Protein AF-A0A947MXE6-F1 (afdb_monomer_lite)

Secondary structure (DSSP, 8-state):
-HHHHTTT--EEEESS-TTSS-SS-HHHHHHHTT-SEEEEEEEE--SSSS-SPEEEEEEEE--TT--HHHHHHHHHHHHHHHHHHHHHHHHHTSSPPPP----

Structure (mmCIF, N/CA/C/O backbone):
data_AF-A0A947MXE6-F1
#
_entry.id   AF-A0A947MXE6-F1
#
loop_
_atom_site.group_PDB
_atom_site.id
_atom_site.type_symbol
_atom_site.label_atom_id
_atom_site.label_alt_id
_atom_site.label_comp_id
_atom_site.label_asym_id
_atom_site.label_entity_id
_atom_site.label_seq_id
_atom_site.pdbx_PDB_ins_code
_atom_site.Cartn_x
_atom_site.Cartn_y
_atom_site.Cartn_z
_atom_site.occupancy
_atom_site.B_iso_or_equiv
_atom_site.auth_seq_id
_atom_site.auth_comp_id
_atom_site.auth_asym_id
_atom_site.auth_atom_id
_atom_site.pdbx_PDB_model_num
ATOM 1 N N . TRP A 1 1 ? -0.846 -11.781 20.974 1.00 77.81 1 TRP A N 1
ATOM 2 C CA . TRP A 1 1 ? -0.884 -10.819 22.098 1.00 77.81 1 TRP A CA 1
ATOM 3 C C . TRP A 1 1 ? -1.032 -9.363 21.640 1.00 77.81 1 TRP A C 1
ATOM 5 O O . TRP A 1 1 ? -1.977 -8.733 22.087 1.00 77.81 1 TRP A O 1
ATOM 15 N N . PHE A 1 2 ? -0.178 -8.813 20.756 1.00 85.62 2 PHE A N 1
ATOM 16 C CA . PHE A 1 2 ? -0.300 -7.405 20.319 1.00 85.62 2 PHE A CA 1
ATOM 17 C C . PHE A 1 2 ? -1.542 -7.146 19.456 1.00 85.62 2 PHE A C 1
ATOM 19 O O . PHE A 1 2 ? -2.386 -6.346 19.849 1.00 85.62 2 PHE A O 1
ATOM 26 N N . VAL A 1 3 ? -1.687 -7.869 18.337 1.00 84.62 3 VAL A N 1
ATOM 27 C CA . VAL A 1 3 ? -2.828 -7.712 17.413 1.00 84.62 3 VAL A CA 1
ATOM 28 C C . VAL A 1 3 ? -4.155 -7.927 18.134 1.00 84.62 3 VAL A C 1
ATOM 30 O O . VAL A 1 3 ? -5.026 -7.082 18.051 1.00 84.62 3 VAL A O 1
ATOM 33 N N . GLN A 1 4 ? -4.269 -8.982 18.941 1.00 83.00 4 GLN A N 1
ATOM 34 C CA . GLN A 1 4 ? -5.461 -9.241 19.761 1.00 83.00 4 GLN A CA 1
ATOM 35 C C . GLN A 1 4 ? -5.795 -8.099 20.732 1.00 83.00 4 GLN A C 1
ATOM 37 O O . GLN A 1 4 ? -6.957 -7.753 20.914 1.00 83.00 4 GLN A O 1
ATOM 42 N N . LYS A 1 5 ? -4.784 -7.487 21.364 1.00 85.50 5 LYS A N 1
ATOM 43 C CA . LYS A 1 5 ? -4.989 -6.370 22.298 1.00 85.50 5 LYS A CA 1
ATOM 44 C C . LYS A 1 5 ? -5.485 -5.101 21.593 1.00 85.50 5 LYS A C 1
ATOM 46 O O . LYS A 1 5 ? -6.213 -4.317 22.198 1.00 85.50 5 LYS A O 1
ATOM 51 N N . TRP A 1 6 ? -5.077 -4.895 20.345 1.00 86.31 6 TRP A N 1
ATOM 52 C CA . TRP A 1 6 ? -5.367 -3.700 19.547 1.00 86.31 6 TRP A CA 1
ATOM 53 C C . TRP A 1 6 ? -6.206 -4.013 18.307 1.00 86.31 6 TRP A C 1
ATOM 55 O O . TRP A 1 6 ? -6.153 -3.293 17.312 1.00 86.31 6 TRP A O 1
ATOM 65 N N . GLU A 1 7 ? -6.979 -5.090 18.364 1.00 83.62 7 GLU A N 1
ATOM 66 C CA . GLU A 1 7 ? -7.770 -5.560 17.237 1.00 83.62 7 GLU A CA 1
ATOM 67 C C . GLU A 1 7 ? -8.735 -4.464 16.771 1.00 83.62 7 GLU A C 1
ATOM 69 O O . GLU A 1 7 ? -9.370 -3.792 17.591 1.00 83.62 7 GLU A O 1
ATOM 74 N N . GLY A 1 8 ? -8.811 -4.248 15.455 1.00 83.31 8 GLY A N 1
ATOM 75 C CA . GLY A 1 8 ? -9.633 -3.184 14.872 1.00 83.31 8 GLY A CA 1
ATOM 76 C C . GLY A 1 8 ? -9.088 -1.764 15.083 1.00 83.31 8 GLY A C 1
ATOM 77 O O . GLY A 1 8 ? -9.731 -0.801 14.679 1.00 83.31 8 GLY A O 1
ATOM 78 N N . LYS A 1 9 ? -7.921 -1.610 15.726 1.00 87.06 9 LYS A N 1
ATOM 79 C CA . LYS A 1 9 ? -7.305 -0.308 16.052 1.00 87.06 9 LYS A CA 1
ATOM 80 C C . LYS A 1 9 ? -5.922 -0.113 15.436 1.00 87.06 9 LYS A C 1
ATOM 82 O O . LYS A 1 9 ? -5.296 0.915 15.674 1.00 87.06 9 LYS A O 1
ATOM 87 N N . ILE A 1 10 ? -5.432 -1.091 14.678 1.00 91.25 10 ILE A N 1
ATOM 88 C CA . ILE A 1 10 ? -4.149 -1.001 13.983 1.00 91.25 10 ILE A CA 1
ATOM 89 C C . ILE A 1 10 ? -4.432 -0.777 12.504 1.00 91.25 10 ILE A C 1
ATOM 91 O O . ILE A 1 10 ? -5.027 -1.636 11.854 1.00 91.25 10 ILE A O 1
ATOM 95 N N . ILE A 1 11 ? -3.990 0.367 11.993 1.00 93.69 11 ILE A N 1
ATOM 96 C CA . ILE A 1 11 ? -3.942 0.657 10.562 1.00 93.69 11 ILE A CA 1
ATOM 97 C C . ILE A 1 11 ? -2.554 0.251 10.069 1.00 93.69 11 ILE A C 1
ATOM 99 O O . ILE A 1 11 ? -1.550 0.616 10.680 1.00 93.69 11 ILE A O 1
ATOM 103 N N . ASN A 1 12 ? -2.509 -0.515 8.986 1.00 94.62 12 ASN A N 1
ATOM 104 C CA . ASN A 1 12 ? -1.287 -0.973 8.341 1.00 94.62 12 ASN A CA 1
ATOM 105 C C . ASN A 1 12 ? -1.263 -0.526 6.884 1.00 94.62 12 ASN A C 1
ATOM 107 O O . ASN A 1 12 ? -2.315 -0.409 6.255 1.00 94.62 12 ASN A O 1
ATOM 111 N N . VAL A 1 13 ? -0.063 -0.299 6.358 1.00 96.62 13 VAL A N 1
ATOM 112 C CA . VAL A 1 13 ? 0.176 -0.115 4.928 1.00 96.62 13 VAL A CA 1
ATOM 113 C C . VAL A 1 13 ? 0.975 -1.304 4.413 1.00 96.62 13 VAL A C 1
ATOM 115 O O . VAL A 1 13 ? 1.979 -1.687 5.009 1.00 96.62 13 VAL A O 1
ATOM 118 N N . HIS A 1 14 ? 0.496 -1.895 3.326 1.00 96.88 14 HIS A N 1
ATOM 119 C CA . HIS A 1 14 ? 1.097 -3.045 2.665 1.00 96.88 14 HIS A CA 1
ATOM 120 C C . HIS A 1 14 ? 1.515 -2.666 1.237 1.00 96.88 14 HIS A C 1
ATOM 122 O O . HIS A 1 14 ? 0.672 -2.132 0.506 1.00 96.88 14 HIS A O 1
ATOM 128 N N . PRO A 1 15 ? 2.759 -2.948 0.807 1.00 96.75 15 PRO A N 1
ATOM 129 C CA . PRO A 1 15 ? 3.297 -2.530 -0.490 1.00 96.75 15 PRO A CA 1
ATOM 130 C C . PRO A 1 15 ? 2.868 -3.455 -1.647 1.00 96.75 15 PRO A C 1
ATOM 132 O O . PRO A 1 15 ? 3.689 -3.891 -2.452 1.00 96.75 15 PRO A O 1
ATOM 135 N N . ALA A 1 16 ? 1.581 -3.793 -1.715 1.00 97.19 16 ALA A N 1
ATOM 136 C CA . ALA A 1 16 ? 0.962 -4.455 -2.860 1.00 97.19 16 ALA A CA 1
ATOM 137 C C . ALA A 1 16 ? -0.551 -4.196 -2.889 1.00 97.19 16 ALA A C 1
ATOM 139 O O . ALA A 1 16 ? -1.151 -3.703 -1.925 1.00 97.19 16 ALA A O 1
ATOM 140 N N . LEU A 1 17 ? -1.190 -4.566 -4.000 1.00 97.50 17 LEU A N 1
ATOM 141 C CA . LEU A 1 17 ? -2.645 -4.553 -4.142 1.00 97.50 17 LEU A CA 1
ATOM 142 C C . LEU A 1 17 ? -3.248 -5.831 -3.538 1.00 97.50 17 LEU A C 1
ATOM 144 O O . LEU A 1 17 ? -3.440 -6.831 -4.233 1.00 97.50 17 LEU A O 1
ATOM 148 N N . LEU A 1 18 ? -3.571 -5.799 -2.242 1.00 95.94 18 LEU A N 1
ATOM 149 C CA . LEU A 1 18 ? -4.261 -6.908 -1.578 1.00 95.94 18 LEU A CA 1
ATOM 150 C C . LEU A 1 18 ? -5.595 -7.218 -2.288 1.00 95.94 18 LEU A C 1
ATOM 152 O O . LEU A 1 18 ? -6.274 -6.293 -2.748 1.00 95.94 18 LEU A O 1
ATOM 156 N N . PRO A 1 19 ? -5.990 -8.503 -2.390 1.00 94.69 19 PRO A N 1
ATOM 157 C CA . PRO A 1 19 ? -5.416 -9.664 -1.698 1.00 94.69 19 PRO A CA 1
ATOM 158 C C . PRO A 1 19 ? -4.188 -10.296 -2.379 1.00 94.69 19 PRO A C 1
ATOM 160 O O . PRO A 1 19 ? -3.738 -11.352 -1.938 1.00 94.69 19 PRO A O 1
ATOM 163 N N . LYS A 1 20 ? -3.652 -9.709 -3.460 1.00 95.38 20 LYS A N 1
ATOM 164 C CA . LYS A 1 20 ? -2.447 -10.239 -4.107 1.00 95.38 20 LYS A CA 1
ATOM 165 C C . LYS A 1 20 ? -1.196 -9.924 -3.281 1.00 95.38 20 LYS A C 1
ATOM 167 O O . LYS A 1 20 ? -1.073 -8.831 -2.732 1.00 95.38 20 LYS A O 1
ATOM 172 N N . TYR A 1 21 ? -0.276 -10.886 -3.259 1.00 95.12 21 TYR A N 1
ATOM 173 C CA . TYR A 1 21 ? 1.066 -10.779 -2.674 1.00 95.12 21 TYR A CA 1
ATOM 174 C C . TYR A 1 21 ? 1.094 -10.330 -1.196 1.00 95.12 21 TYR A C 1
ATOM 176 O O . TYR A 1 21 ? 1.710 -9.308 -0.877 1.00 95.12 21 TYR A O 1
ATOM 184 N N . PRO A 1 22 ? 0.383 -11.025 -0.281 1.00 92.12 22 PRO A N 1
ATOM 185 C CA . PRO A 1 22 ? 0.453 -10.735 1.152 1.00 92.12 22 PRO A CA 1
ATOM 186 C C . PRO A 1 22 ? 1.824 -11.123 1.731 1.00 92.12 22 PRO A C 1
ATOM 188 O O . PRO A 1 22 ? 2.511 -11.993 1.200 1.00 92.12 22 PRO A O 1
ATOM 191 N N . GLY A 1 23 ? 2.205 -10.546 2.872 1.00 88.25 23 GLY A N 1
ATOM 192 C CA . GLY A 1 23 ? 3.484 -10.856 3.524 1.00 88.25 23 GLY A CA 1
ATOM 193 C C . GLY A 1 23 ? 4.611 -9.871 3.193 1.00 88.25 23 GLY A C 1
ATOM 194 O O . GLY A 1 23 ? 4.390 -8.678 3.051 1.00 88.25 23 GLY A O 1
ATOM 195 N N . ALA A 1 24 ? 5.864 -10.324 3.174 1.00 89.69 24 ALA A N 1
ATOM 196 C CA . ALA A 1 24 ? 7.007 -9.402 3.242 1.00 89.69 24 ALA A CA 1
ATOM 197 C C . ALA A 1 24 ? 7.504 -8.863 1.886 1.00 89.69 24 ALA A C 1
ATOM 199 O O . ALA A 1 24 ? 8.234 -7.873 1.873 1.00 89.69 24 ALA A O 1
ATOM 200 N N . HIS A 1 25 ? 7.139 -9.504 0.772 1.00 92.94 25 HIS A N 1
ATOM 201 C CA . HIS A 1 25 ? 7.797 -9.323 -0.531 1.00 92.94 25 HIS A CA 1
ATOM 202 C C . HIS A 1 25 ? 6.818 -8.943 -1.650 1.00 92.94 25 HIS A C 1
ATOM 204 O O . HIS A 1 25 ? 6.950 -9.374 -2.791 1.00 92.94 25 HIS A O 1
ATOM 210 N N . GLY A 1 26 ? 5.805 -8.136 -1.319 1.00 94.69 26 GLY A N 1
ATOM 211 C CA . GLY A 1 26 ? 4.704 -7.830 -2.236 1.00 94.69 26 GLY A CA 1
ATOM 212 C C . GLY A 1 26 ? 5.123 -7.185 -3.565 1.00 94.69 26 GLY A C 1
ATOM 213 O O . GLY A 1 26 ? 4.483 -7.410 -4.591 1.00 94.69 26 GLY A O 1
ATOM 214 N N . ILE A 1 27 ? 6.212 -6.409 -3.564 1.00 97.00 27 ILE A N 1
ATOM 215 C CA . ILE A 1 27 ? 6.739 -5.742 -4.763 1.00 97.00 27 ILE A CA 1
ATOM 216 C C . ILE A 1 27 ? 7.476 -6.749 -5.644 1.00 97.00 27 ILE A C 1
ATOM 218 O O . ILE A 1 27 ? 7.230 -6.812 -6.849 1.00 97.00 27 ILE A O 1
ATOM 222 N N . GLU A 1 28 ? 8.369 -7.533 -5.042 1.00 97.38 28 GLU A N 1
ATOM 223 C CA . GLU A 1 28 ? 9.162 -8.551 -5.721 1.00 97.38 28 GLU A CA 1
ATOM 224 C C . GLU A 1 28 ? 8.253 -9.608 -6.357 1.00 97.38 28 GLU A C 1
ATOM 226 O O . GLU A 1 28 ? 8.371 -9.875 -7.552 1.00 97.38 28 GLU A O 1
ATOM 231 N N . GLU A 1 29 ? 7.277 -10.122 -5.605 1.00 97.44 29 GLU A N 1
ATOM 232 C CA . GLU A 1 29 ? 6.332 -11.126 -6.103 1.00 97.44 29 GLU A CA 1
ATOM 233 C C . GLU A 1 29 ? 5.465 -10.593 -7.259 1.00 97.44 29 GLU A C 1
ATOM 235 O O . GLU A 1 29 ? 5.200 -11.321 -8.218 1.00 97.44 29 GLU A O 1
ATOM 240 N N . ALA A 1 30 ? 5.055 -9.317 -7.218 1.00 97.38 30 ALA A N 1
ATOM 241 C CA . ALA A 1 30 ? 4.310 -8.692 -8.313 1.00 97.38 30 ALA A CA 1
ATOM 242 C C . ALA A 1 30 ? 5.146 -8.585 -9.598 1.00 97.38 30 ALA A C 1
ATOM 244 O O . ALA A 1 30 ? 4.644 -8.854 -10.693 1.00 97.38 30 ALA A O 1
ATOM 245 N N . MET A 1 31 ? 6.427 -8.223 -9.473 1.00 96.75 31 MET A N 1
ATOM 246 C CA . MET A 1 31 ? 7.341 -8.162 -10.616 1.00 96.75 31 MET A CA 1
ATOM 247 C C . MET A 1 31 ? 7.643 -9.548 -11.184 1.00 96.75 31 MET A C 1
ATOM 249 O O . MET A 1 31 ? 7.580 -9.737 -12.397 1.00 96.75 31 MET A O 1
ATOM 253 N N . GLU A 1 32 ? 7.934 -10.527 -10.326 1.00 96.88 32 GLU A N 1
ATOM 254 C CA . GLU A 1 32 ? 8.213 -11.910 -10.733 1.00 96.88 32 GLU A CA 1
ATOM 255 C C . GLU A 1 32 ? 7.013 -12.561 -11.433 1.00 96.88 32 GLU A C 1
ATOM 257 O O . GLU A 1 32 ? 7.182 -13.331 -12.381 1.00 96.88 32 GLU A O 1
ATOM 262 N N . ALA A 1 33 ? 5.795 -12.206 -11.020 1.00 97.25 33 ALA A N 1
ATOM 263 C CA . ALA A 1 33 ? 4.562 -12.648 -11.662 1.00 97.25 33 ALA A CA 1
ATOM 264 C C . ALA A 1 33 ? 4.277 -11.962 -13.015 1.00 97.25 33 ALA A C 1
ATOM 266 O O . ALA A 1 33 ? 3.336 -12.355 -13.708 1.00 97.25 33 ALA A O 1
ATOM 267 N N . GLY A 1 34 ? 5.068 -10.958 -13.410 1.00 96.88 34 GLY A N 1
ATOM 268 C CA . GLY A 1 34 ? 4.893 -10.230 -14.667 1.00 96.88 34 GLY A CA 1
ATOM 269 C C . GLY A 1 34 ? 3.662 -9.322 -14.688 1.00 96.88 34 GLY A C 1
ATOM 270 O O . GLY A 1 34 ? 3.078 -9.099 -15.755 1.00 96.88 34 GLY A O 1
ATOM 271 N N . GLU A 1 35 ? 3.238 -8.818 -13.525 1.00 98.00 35 GLU A N 1
ATOM 272 C CA . GLU A 1 35 ? 2.146 -7.850 -13.444 1.00 98.00 35 GLU A CA 1
ATOM 273 C C . GLU A 1 35 ? 2.506 -6.554 -14.186 1.00 98.00 35 GLU A C 1
ATOM 275 O O . GLU A 1 35 ? 3.667 -6.164 -14.310 1.00 98.00 35 GLU A O 1
ATOM 280 N N . LYS A 1 36 ? 1.485 -5.855 -14.687 1.00 97.81 36 LYS A N 1
ATOM 281 C CA . LYS A 1 36 ? 1.650 -4.530 -15.322 1.00 97.81 36 LYS A CA 1
ATOM 282 C C . LYS A 1 36 ? 1.316 -3.381 -14.380 1.00 97.81 36 LYS A C 1
ATOM 284 O O . LYS A 1 36 ? 1.544 -2.216 -14.701 1.00 97.81 36 LYS A O 1
ATOM 289 N N . GLU A 1 37 ? 0.743 -3.710 -13.234 1.00 98.06 37 GLU A N 1
ATOM 290 C CA . GLU A 1 37 ? 0.256 -2.774 -12.240 1.00 98.06 37 GLU A CA 1
ATOM 291 C C . GLU A 1 37 ? 0.445 -3.393 -10.855 1.00 98.06 37 GLU A C 1
ATOM 293 O O . GLU A 1 37 ? 0.177 -4.574 -10.644 1.00 98.06 37 GLU A O 1
ATOM 298 N N . THR A 1 38 ? 0.909 -2.582 -9.913 1.00 98.31 38 THR A N 1
ATOM 299 C CA . THR A 1 38 ? 0.923 -2.899 -8.481 1.00 98.31 38 THR A CA 1
ATOM 300 C C . THR A 1 38 ? 0.546 -1.635 -7.715 1.00 98.31 38 THR A C 1
ATOM 302 O O . THR A 1 38 ? -0.058 -0.725 -8.280 1.00 98.31 38 THR A O 1
ATOM 305 N N . GLY A 1 39 ? 0.851 -1.549 -6.427 1.00 98.31 39 GLY A N 1
ATOM 306 C CA . GLY A 1 39 ? 0.576 -0.366 -5.639 1.00 98.31 39 GLY A CA 1
ATOM 307 C C . GLY A 1 39 ? 0.722 -0.623 -4.158 1.00 98.31 39 GLY A C 1
ATOM 308 O O . GLY A 1 39 ? 1.567 -1.402 -3.734 1.00 98.31 39 GLY A O 1
ATOM 309 N N . MET A 1 40 ? -0.131 0.031 -3.381 1.00 98.44 40 MET A N 1
ATOM 310 C CA . MET A 1 40 ? -0.210 -0.162 -1.942 1.00 98.44 40 MET A CA 1
ATOM 311 C C . MET A 1 40 ? -1.656 -0.335 -1.490 1.00 98.44 40 MET A C 1
ATOM 313 O O . MET A 1 40 ? -2.603 0.110 -2.151 1.00 98.44 40 MET A O 1
ATOM 317 N N . THR A 1 41 ? -1.808 -0.954 -0.325 1.00 98.50 41 THR A N 1
ATOM 318 C CA . THR A 1 41 ? -3.084 -1.096 0.365 1.00 98.50 41 THR A CA 1
ATOM 319 C C . THR A 1 41 ? -2.940 -0.639 1.808 1.00 98.50 41 THR A C 1
ATOM 321 O O . THR A 1 41 ? -2.104 -1.151 2.545 1.00 98.50 41 THR A O 1
ATOM 324 N N . ILE A 1 42 ? -3.784 0.296 2.235 1.00 97.75 42 ILE A N 1
ATOM 325 C CA . ILE A 1 42 ? -3.964 0.652 3.640 1.00 97.75 42 ILE A CA 1
ATOM 326 C C . ILE A 1 42 ? -5.194 -0.084 4.154 1.00 97.75 42 ILE A C 1
ATOM 328 O O . ILE A 1 42 ? -6.288 0.059 3.603 1.00 97.75 42 ILE A O 1
ATOM 332 N N . HIS A 1 43 ? -5.027 -0.863 5.215 1.00 95.12 43 HIS A N 1
ATOM 333 C CA . HIS A 1 43 ? -6.078 -1.712 5.765 1.00 95.12 43 HIS A CA 1
ATOM 334 C C . HIS A 1 43 ? -6.005 -1.771 7.292 1.00 95.12 43 HIS A C 1
ATOM 336 O O . HIS A 1 43 ? -5.023 -1.361 7.913 1.00 95.12 43 HIS A O 1
ATOM 342 N N . ILE A 1 44 ? -7.062 -2.295 7.907 1.00 92.81 44 ILE A N 1
ATOM 343 C CA . ILE A 1 44 ? -7.058 -2.626 9.333 1.00 92.81 44 ILE A CA 1
ATOM 344 C C . ILE A 1 44 ? -6.433 -4.005 9.540 1.00 92.81 44 ILE A C 1
ATOM 346 O O . ILE A 1 44 ? -6.653 -4.914 8.743 1.00 92.81 44 ILE A O 1
ATOM 350 N N . ILE A 1 45 ? -5.668 -4.188 10.616 1.00 87.12 45 ILE A N 1
ATOM 351 C CA . ILE A 1 45 ? -5.212 -5.520 11.030 1.00 87.12 45 ILE A CA 1
ATOM 352 C C . ILE A 1 45 ? -6.295 -6.201 11.885 1.00 87.12 45 ILE A C 1
ATOM 354 O O . ILE A 1 45 ? -6.732 -5.661 12.907 1.00 87.12 45 ILE A O 1
ATOM 358 N N . TYR A 1 46 ? -6.670 -7.415 11.477 1.00 81.44 46 TYR A N 1
ATOM 359 C CA . TYR A 1 46 ? -7.474 -8.386 12.233 1.00 81.44 46 TYR A CA 1
ATOM 360 C C . TYR A 1 46 ? -6.641 -9.646 12.530 1.00 81.44 46 TYR A C 1
ATOM 362 O O . TYR A 1 46 ? -5.442 -9.681 12.253 1.00 81.44 46 TYR A O 1
ATOM 370 N N . GLU A 1 47 ? -7.236 -10.682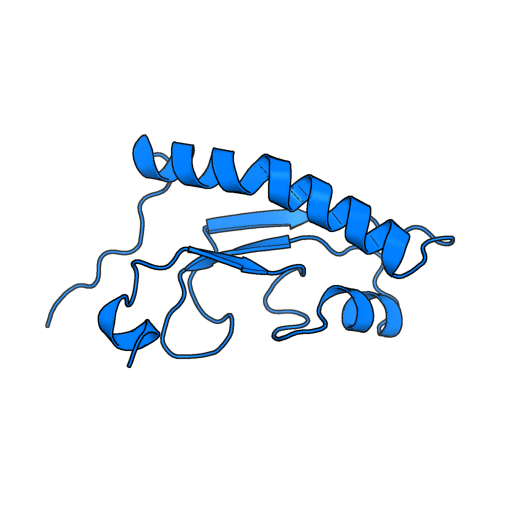 13.130 1.00 68.44 47 GLU A N 1
ATOM 371 C CA . GLU A 1 47 ? -6.568 -11.984 13.226 1.00 68.44 47 GLU A CA 1
ATOM 372 C C . GLU A 1 47 ? -6.331 -12.570 11.819 1.00 68.44 47 GLU A C 1
ATOM 374 O O . GLU A 1 47 ? -7.274 -12.846 11.084 1.00 68.44 47 GLU A O 1
ATOM 379 N N . GLY A 1 48 ? -5.057 -12.737 11.449 1.00 63.12 48 GLY A N 1
ATOM 380 C CA . GLY A 1 48 ? -4.616 -13.135 10.106 1.00 63.12 48 GLY A CA 1
ATOM 381 C C . GLY A 1 48 ? -3.705 -12.079 9.468 1.00 63.12 48 GLY A C 1
ATOM 382 O O . GLY A 1 48 ? -3.787 -10.897 9.787 1.00 63.12 48 GLY A O 1
ATOM 383 N N . VAL A 1 49 ? -2.803 -12.496 8.580 1.00 67.44 49 VAL A N 1
ATOM 384 C CA . VAL A 1 49 ? -1.888 -11.578 7.874 1.00 67.44 49 VAL A CA 1
ATOM 385 C C . VAL A 1 49 ? -2.642 -10.932 6.709 1.00 67.44 49 VAL A C 1
ATOM 387 O O . VAL A 1 49 ? -3.176 -11.657 5.879 1.00 67.44 49 VAL A O 1
ATOM 390 N N . ASP A 1 50 ? -2.718 -9.598 6.674 1.00 69.12 50 ASP A N 1
ATOM 391 C CA . ASP A 1 50 ? -3.251 -8.799 5.551 1.00 69.12 50 ASP A CA 1
ATOM 392 C C . ASP A 1 50 ? -4.693 -9.116 5.099 1.00 69.12 50 ASP A C 1
ATOM 394 O O . ASP A 1 50 ? -5.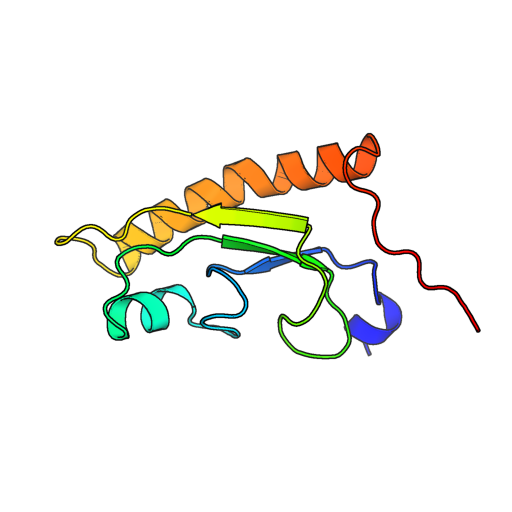064 -8.946 3.941 1.00 69.12 50 ASP A O 1
ATOM 398 N N . THR A 1 51 ? -5.542 -9.566 6.025 1.00 78.06 51 THR A N 1
ATOM 399 C CA . THR A 1 51 ? -6.928 -10.002 5.736 1.00 78.06 51 THR A CA 1
ATOM 400 C C . THR A 1 51 ? -8.006 -9.013 6.161 1.00 78.06 51 THR A C 1
ATOM 402 O O . THR A 1 51 ? -9.193 -9.246 5.925 1.00 78.06 51 THR A O 1
ATOM 405 N N . GLY A 1 52 ? -7.631 -7.924 6.828 1.00 83.50 52 GLY A N 1
ATOM 406 C CA . GLY A 1 52 ? -8.620 -6.986 7.333 1.00 83.50 52 GLY A CA 1
ATOM 407 C C . GLY A 1 52 ? -9.183 -6.042 6.264 1.00 83.50 52 GLY A C 1
ATOM 408 O O . GLY A 1 52 ? -8.644 -5.945 5.162 1.00 83.50 52 GLY A O 1
ATOM 409 N N . PRO A 1 53 ? -10.272 -5.321 6.586 1.00 90.88 53 PRO A N 1
ATOM 410 C CA . PRO A 1 53 ? -10.931 -4.383 5.690 1.00 90.88 53 PRO A CA 1
ATOM 411 C C . PRO A 1 53 ? -9.963 -3.351 5.117 1.00 90.88 53 PRO A C 1
ATOM 413 O O . PRO A 1 53 ? -9.235 -2.679 5.855 1.00 90.88 53 PRO A O 1
ATOM 416 N N . ILE A 1 54 ? -10.003 -3.217 3.794 1.00 94.75 54 ILE A N 1
ATOM 417 C CA . ILE A 1 54 ? -9.260 -2.206 3.048 1.00 94.75 54 ILE A CA 1
ATOM 418 C C . ILE A 1 54 ? -9.907 -0.844 3.300 1.00 94.75 54 ILE A C 1
ATOM 420 O O . ILE A 1 54 ? -11.111 -0.677 3.111 1.00 94.75 54 ILE A O 1
ATOM 424 N N . LEU A 1 55 ? -9.094 0.125 3.714 1.00 95.88 55 LEU A N 1
ATOM 425 C CA . LEU A 1 55 ? -9.497 1.522 3.871 1.00 95.88 55 LEU A CA 1
ATOM 426 C C . LEU A 1 55 ? -9.235 2.299 2.581 1.00 95.88 55 LEU A C 1
ATOM 428 O O . LEU A 1 55 ? -10.105 3.006 2.085 1.00 95.88 55 LEU A O 1
ATOM 432 N N . VAL A 1 56 ? -8.027 2.150 2.033 1.00 97.50 56 VAL A N 1
ATOM 433 C CA . VAL A 1 56 ? -7.581 2.819 0.807 1.00 97.50 56 VAL A CA 1
ATOM 434 C C . VAL A 1 56 ? -6.686 1.869 0.025 1.00 97.50 56 VAL A C 1
ATOM 436 O O . VAL A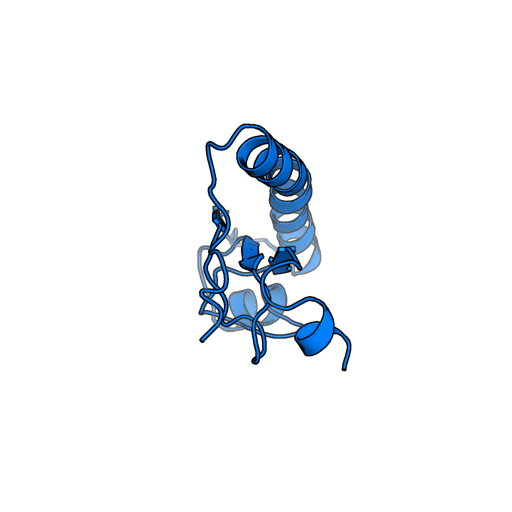 1 56 ? -5.847 1.180 0.594 1.00 97.50 56 VAL A O 1
ATOM 439 N N . GLN A 1 57 ? -6.830 1.870 -1.295 1.00 98.31 57 GLN A N 1
ATOM 440 C CA . GLN A 1 57 ? -5.920 1.187 -2.205 1.00 98.31 57 GLN A CA 1
ATOM 441 C C . GLN A 1 57 ? -5.573 2.131 -3.357 1.00 98.31 57 GLN A C 1
ATOM 443 O O . GLN A 1 57 ? -6.435 2.872 -3.849 1.00 98.31 57 GLN A O 1
ATOM 448 N N . LYS A 1 58 ? -4.296 2.157 -3.740 1.00 98.62 58 LYS A N 1
ATOM 449 C CA . LYS A 1 58 ? -3.787 3.006 -4.822 1.00 98.62 58 LYS A CA 1
ATOM 450 C C . LYS A 1 58 ? -2.795 2.228 -5.647 1.00 98.62 58 LYS A C 1
ATOM 452 O O . LYS A 1 58 ? -1.953 1.538 -5.082 1.00 98.62 58 LYS A O 1
ATOM 457 N N . SER A 1 59 ? -2.893 2.378 -6.959 1.00 98.38 59 SER A N 1
ATOM 458 C CA . SER A 1 59 ? -2.059 1.658 -7.902 1.00 98.38 59 SER A CA 1
ATOM 459 C C . SER A 1 59 ? -1.109 2.556 -8.679 1.00 98.38 59 SER A C 1
ATOM 461 O O . SER A 1 59 ? -1.284 3.774 -8.775 1.00 98.38 59 SER A O 1
ATOM 463 N N . CYS A 1 60 ? -0.073 1.928 -9.216 1.00 98.19 60 CYS A N 1
ATOM 464 C CA . CYS A 1 60 ? 0.861 2.493 -10.167 1.00 98.19 60 CYS A CA 1
ATOM 465 C C . CYS A 1 60 ? 1.277 1.427 -11.186 1.00 98.19 60 CYS A C 1
ATOM 467 O O . CYS A 1 60 ? 1.276 0.225 -10.912 1.00 98.19 60 CYS A O 1
ATOM 469 N N . SER A 1 61 ? 1.644 1.880 -12.382 1.00 98.38 61 SER A N 1
ATOM 470 C CA . SER A 1 61 ? 2.145 0.993 -13.427 1.00 98.38 61 SER A CA 1
ATOM 471 C C . SER A 1 61 ? 3.521 0.431 -13.067 1.00 98.38 61 SER A C 1
ATOM 473 O O . SER A 1 61 ? 4.361 1.149 -12.515 1.00 9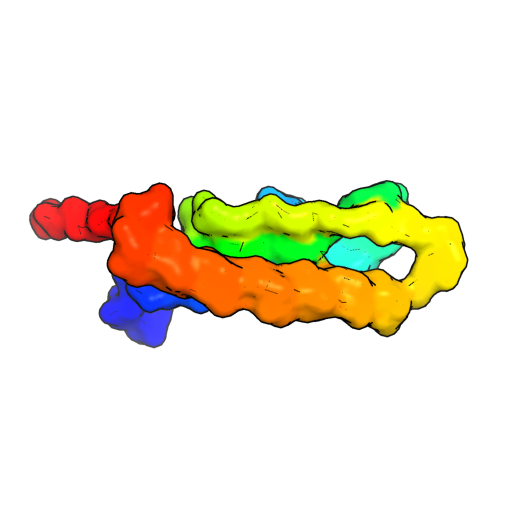8.38 61 SER A O 1
ATOM 475 N N . ILE A 1 62 ? 3.745 -0.827 -13.445 1.00 98.19 62 ILE A N 1
ATOM 476 C CA . ILE A 1 62 ? 5.073 -1.434 -13.556 1.00 98.19 62 ILE A CA 1
ATOM 477 C C . ILE A 1 62 ? 5.552 -1.158 -14.981 1.00 98.19 62 ILE A C 1
ATOM 479 O O . ILE A 1 62 ? 4.920 -1.567 -15.958 1.00 98.19 62 ILE A O 1
ATOM 483 N N . LEU A 1 63 ? 6.617 -0.377 -15.100 1.00 97.94 63 LEU A N 1
ATOM 484 C CA . LEU A 1 63 ? 7.192 0.016 -16.377 1.00 97.94 63 LEU A CA 1
ATOM 485 C C . LEU A 1 63 ? 8.116 -1.093 -16.900 1.00 97.94 63 LEU A C 1
ATOM 487 O O . LEU A 1 63 ? 8.705 -1.816 -16.099 1.00 97.94 63 LEU A O 1
ATOM 491 N N . PRO A 1 64 ? 8.290 -1.220 -18.230 1.00 96.25 64 PRO A N 1
ATOM 492 C CA . PRO A 1 64 ? 9.140 -2.264 -18.811 1.00 96.25 64 PRO A CA 1
ATOM 493 C C . PRO A 1 64 ? 10.589 -2.258 -18.305 1.00 96.25 64 PRO A C 1
ATOM 495 O O . PRO A 1 64 ? 11.236 -3.302 -18.296 1.00 96.25 64 PRO A O 1
ATOM 498 N N . ASP A 1 65 ? 11.071 -1.094 -17.870 1.00 96.50 65 ASP A N 1
ATOM 499 C CA . ASP A 1 65 ? 12.463 -0.859 -17.487 1.00 96.50 65 ASP A CA 1
ATOM 500 C C . ASP A 1 65 ? 12.639 -0.811 -15.957 1.00 96.50 65 ASP A C 1
ATOM 502 O O . ASP A 1 65 ? 13.716 -0.465 -15.465 1.00 96.50 65 ASP A O 1
ATOM 506 N N . ASP A 1 66 ? 11.577 -1.104 -15.195 1.00 97.81 66 ASP A N 1
ATOM 507 C CA . ASP A 1 66 ? 11.625 -1.058 -13.738 1.00 97.81 66 ASP A CA 1
ATOM 508 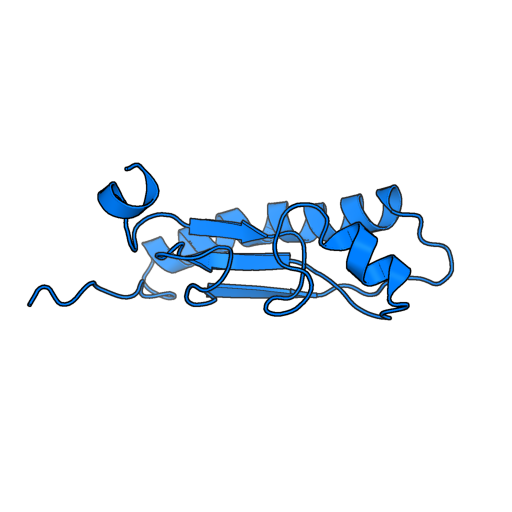C C . ASP A 1 66 ? 12.550 -2.139 -13.169 1.00 97.81 66 ASP A C 1
ATOM 510 O O . ASP A 1 66 ? 12.484 -3.321 -13.510 1.00 97.81 66 ASP A O 1
ATOM 514 N N . THR A 1 67 ? 13.360 -1.729 -12.201 1.00 98.00 67 THR A N 1
ATOM 515 C CA . THR A 1 67 ? 13.929 -2.608 -11.180 1.00 98.00 67 THR A CA 1
ATOM 516 C C . THR A 1 67 ? 13.025 -2.637 -9.946 1.00 98.00 67 THR A C 1
ATOM 518 O O . THR A 1 67 ? 12.204 -1.733 -9.746 1.00 98.00 67 THR A O 1
ATOM 521 N N . VAL A 1 68 ? 13.232 -3.627 -9.068 1.00 96.94 68 VAL A N 1
ATOM 522 C CA . VAL A 1 68 ? 12.563 -3.696 -7.754 1.00 96.94 68 VAL A CA 1
ATOM 523 C C . VAL A 1 68 ? 12.703 -2.377 -6.996 1.00 96.94 68 VAL A C 1
ATOM 525 O O . VAL A 1 68 ? 11.716 -1.876 -6.466 1.00 96.94 68 VAL A O 1
ATOM 528 N N . ASP A 1 69 ? 13.890 -1.767 -7.005 1.00 98.06 69 ASP A N 1
ATOM 529 C CA . ASP A 1 69 ? 14.137 -0.504 -6.306 1.00 98.06 69 ASP A CA 1
ATOM 530 C C . ASP A 1 69 ? 13.338 0.658 -6.908 1.00 98.06 69 ASP A C 1
ATOM 532 O O . ASP A 1 69 ? 12.676 1.393 -6.177 1.00 98.06 69 ASP A O 1
ATOM 536 N N . THR A 1 70 ? 13.320 0.798 -8.239 1.00 98.38 70 THR A N 1
ATOM 537 C CA . THR A 1 70 ? 12.562 1.880 -8.897 1.00 98.38 70 THR A CA 1
ATOM 538 C C . THR A 1 70 ? 11.051 1.731 -8.713 1.00 98.38 70 THR A C 1
ATOM 540 O O . THR A 1 70 ? 10.346 2.721 -8.492 1.00 98.38 70 THR A O 1
ATOM 543 N N . LEU A 1 71 ? 10.540 0.495 -8.738 1.00 98.44 71 LEU A N 1
ATOM 544 C CA . LEU A 1 71 ? 9.133 0.230 -8.469 1.00 98.44 71 LEU A CA 1
ATOM 545 C C . LEU A 1 71 ? 8.802 0.486 -6.996 1.00 98.44 71 LEU A C 1
ATOM 547 O O . LEU A 1 71 ? 7.785 1.107 -6.686 1.00 98.44 71 LEU A O 1
ATOM 551 N N . LYS A 1 72 ? 9.690 0.079 -6.085 1.00 98.12 72 LYS A N 1
ATOM 552 C CA . LYS A 1 72 ? 9.561 0.323 -4.649 1.00 98.12 72 LYS A CA 1
ATOM 553 C C . LYS A 1 72 ? 9.517 1.802 -4.315 1.00 98.12 72 LYS A C 1
ATOM 555 O O . LYS A 1 72 ? 8.662 2.203 -3.534 1.00 98.12 72 LYS A O 1
ATOM 560 N N . GLU A 1 73 ? 10.366 2.627 -4.921 1.00 98.38 73 GLU A N 1
ATOM 561 C CA . GLU A 1 73 ? 10.305 4.082 -4.748 1.00 98.38 73 GLU A CA 1
ATOM 562 C C . GLU A 1 73 ? 8.942 4.647 -5.168 1.00 98.38 73 GLU A C 1
ATOM 564 O O . GLU A 1 73 ? 8.372 5.485 -4.462 1.00 98.38 73 GLU A O 1
ATOM 569 N N . ARG A 1 74 ? 8.379 4.147 -6.276 1.00 98.31 74 ARG A N 1
ATOM 570 C CA . ARG A 1 74 ? 7.056 4.556 -6.764 1.00 98.31 74 ARG A CA 1
ATOM 571 C C . ARG A 1 74 ? 5.930 4.123 -5.827 1.00 98.31 74 ARG A C 1
ATOM 573 O O . ARG A 1 74 ? 5.052 4.930 -5.531 1.00 98.31 74 ARG A O 1
ATOM 580 N N . VAL A 1 75 ? 5.959 2.884 -5.336 1.00 98.44 75 VAL A N 1
ATOM 581 C CA . VAL A 1 75 ? 4.991 2.385 -4.345 1.00 98.44 75 VAL A CA 1
ATOM 582 C C . VAL A 1 75 ? 5.103 3.188 -3.045 1.00 98.44 75 VAL A C 1
ATOM 584 O O . VAL A 1 75 ? 4.103 3.714 -2.566 1.00 98.44 75 VAL A O 1
ATOM 587 N N . GLN A 1 76 ? 6.315 3.414 -2.535 1.00 98.38 76 GLN A N 1
ATOM 588 C CA . GLN A 1 76 ? 6.549 4.220 -1.331 1.00 98.38 76 GLN A CA 1
ATOM 589 C C . GLN A 1 76 ? 6.105 5.679 -1.483 1.00 98.38 76 GLN A C 1
ATOM 591 O O . GLN A 1 76 ? 5.740 6.317 -0.494 1.00 98.38 76 GLN A O 1
ATOM 596 N N . ALA A 1 77 ? 6.137 6.242 -2.695 1.00 98.69 77 ALA A N 1
ATOM 597 C CA . ALA A 1 77 ? 5.574 7.565 -2.949 1.00 98.69 77 ALA A CA 1
ATOM 598 C C . ALA A 1 77 ? 4.052 7.577 -2.725 1.00 98.69 77 ALA A C 1
ATOM 600 O O . ALA A 1 77 ? 3.551 8.485 -2.058 1.00 98.69 77 ALA A O 1
ATOM 601 N N . LEU A 1 78 ? 3.337 6.538 -3.184 1.00 98.62 78 LEU A N 1
ATOM 602 C CA . LEU A 1 78 ? 1.909 6.367 -2.891 1.00 98.62 78 LEU A CA 1
ATOM 603 C C . LEU A 1 78 ? 1.667 6.218 -1.385 1.00 98.62 78 LEU A C 1
ATOM 605 O O . LEU A 1 78 ? 0.773 6.867 -0.847 1.00 98.62 78 LEU A O 1
ATOM 609 N N . GLU A 1 79 ? 2.471 5.407 -0.693 1.00 98.44 79 GLU A N 1
ATOM 610 C CA . GLU A 1 79 ? 2.355 5.200 0.758 1.00 98.44 79 GLU A CA 1
ATOM 611 C C . GLU A 1 79 ? 2.501 6.513 1.534 1.00 98.44 79 GLU A C 1
ATOM 613 O O . GLU A 1 79 ? 1.638 6.859 2.342 1.00 98.44 79 GLU A O 1
ATOM 618 N N . LYS A 1 80 ? 3.558 7.283 1.245 1.00 98.50 80 LYS A N 1
ATOM 619 C CA . LYS A 1 80 ? 3.828 8.579 1.887 1.00 98.50 80 LYS A CA 1
ATOM 620 C C . LYS A 1 80 ? 2.718 9.592 1.634 1.00 98.50 80 LYS A C 1
ATOM 622 O O . LYS A 1 80 ? 2.406 10.382 2.521 1.00 98.50 80 LYS A O 1
ATOM 627 N N . GLU A 1 81 ? 2.134 9.584 0.438 1.00 98.56 81 GLU A N 1
ATOM 628 C CA . GLU A 1 81 ? 1.045 10.492 0.092 1.00 98.56 81 GLU A CA 1
ATOM 629 C C . GLU A 1 81 ? -0.256 10.122 0.812 1.00 98.56 81 GLU A C 1
ATOM 631 O O . GLU A 1 81 ? -0.932 10.985 1.376 1.00 98.56 81 GLU A O 1
ATOM 636 N N . TRP A 1 82 ? -0.637 8.849 0.764 1.00 98.62 82 TRP A N 1
ATOM 637 C CA . TRP A 1 82 ? -1.985 8.425 1.127 1.00 98.62 82 TRP A CA 1
ATOM 638 C C . TRP A 1 82 ? -2.116 7.954 2.566 1.00 98.62 82 TRP A C 1
ATOM 640 O O . TRP A 1 82 ? -3.226 8.001 3.095 1.00 98.62 82 TRP A O 1
ATOM 650 N N . TYR A 1 83 ? -1.031 7.561 3.235 1.00 98.25 83 TYR A N 1
ATOM 651 C CA . TYR A 1 83 ? -1.111 7.171 4.6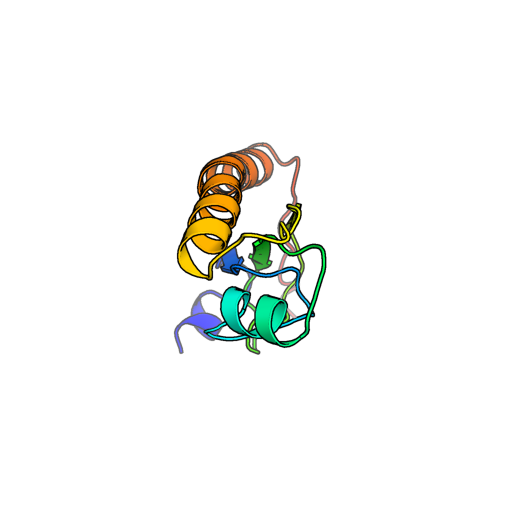41 1.00 98.25 83 TYR A CA 1
ATOM 652 C C . TYR A 1 83 ? -1.585 8.330 5.536 1.00 98.25 83 TYR A C 1
ATOM 654 O O . TYR A 1 83 ? -2.610 8.166 6.202 1.00 98.25 83 TYR A O 1
ATOM 662 N N . PRO A 1 84 ? -0.986 9.540 5.489 1.00 98.31 84 PRO A N 1
ATOM 663 C CA . PRO A 1 84 ? -1.484 10.676 6.267 1.00 98.31 84 PRO A CA 1
ATOM 664 C C . PRO A 1 84 ? -2.903 11.103 5.866 1.00 98.31 84 PRO A C 1
ATOM 666 O O . PRO A 1 84 ? -3.714 11.412 6.737 1.00 98.31 84 PRO A O 1
ATOM 669 N N . LYS A 1 85 ? -3.235 11.069 4.564 1.00 98.50 85 LYS A N 1
ATOM 670 C CA . LYS A 1 85 ? -4.594 11.374 4.074 1.00 98.50 85 LYS A CA 1
ATOM 671 C C . LYS A 1 85 ? -5.625 10.404 4.641 1.00 98.50 85 LYS A C 1
ATOM 673 O O . LYS A 1 85 ? -6.688 10.832 5.065 1.00 98.50 85 LYS A O 1
ATOM 678 N N . THR A 1 86 ? -5.296 9.115 4.700 1.00 97.94 86 THR A N 1
ATOM 679 C CA . THR A 1 86 ? -6.189 8.094 5.260 1.00 97.94 86 THR A CA 1
ATOM 680 C C . THR A 1 86 ? -6.440 8.344 6.744 1.00 97.94 86 THR A C 1
ATOM 682 O O . THR A 1 86 ? -7.578 8.250 7.191 1.00 97.94 86 THR A O 1
ATOM 685 N N . LEU A 1 87 ? -5.413 8.737 7.507 1.00 96.94 87 LEU A N 1
ATOM 686 C CA . LEU A 1 87 ? -5.595 9.118 8.912 1.00 96.94 87 LEU A CA 1
ATOM 687 C C . LEU A 1 87 ? -6.500 10.348 9.058 1.00 96.94 87 LEU A C 1
ATOM 689 O O . LEU A 1 87 ? -7.386 10.345 9.907 1.00 96.94 87 LEU A O 1
ATOM 693 N N . GLN A 1 88 ? -6.332 11.358 8.201 1.00 98.06 88 GLN A N 1
ATOM 694 C CA . GLN A 1 88 ? -7.206 12.533 8.182 1.00 98.06 88 GLN A CA 1
ATOM 695 C C . GLN A 1 88 ? -8.658 12.166 7.830 1.00 98.06 88 GLN A C 1
ATOM 697 O O . GLN A 1 88 ? -9.591 12.667 8.455 1.00 98.06 88 GLN A O 1
ATOM 702 N N . MET A 1 89 ? -8.867 11.274 6.860 1.00 97.44 89 MET A N 1
ATOM 703 C CA . MET A 1 89 ? -10.197 10.768 6.497 1.00 97.44 89 MET A CA 1
ATOM 704 C C . MET A 1 89 ? -10.851 10.021 7.665 1.00 97.44 89 MET A C 1
ATOM 706 O O . MET A 1 89 ? -12.049 10.161 7.891 1.00 97.44 89 MET A O 1
ATOM 710 N N . VAL A 1 90 ? -10.067 9.265 8.440 1.00 95.06 90 VAL A N 1
ATOM 711 C CA . VAL A 1 90 ? -10.546 8.611 9.666 1.00 95.06 90 VAL A CA 1
ATOM 712 C C . VAL A 1 90 ? -10.908 9.638 10.740 1.00 95.06 90 VAL A C 1
ATOM 714 O O . VAL A 1 90 ? -11.979 9.554 11.334 1.00 95.06 90 VAL A O 1
ATOM 717 N N . GLU A 1 91 ? -10.045 10.625 10.978 1.00 95.81 91 GLU A N 1
ATOM 718 C CA . GLU A 1 91 ? -10.258 11.668 11.989 1.00 95.81 91 GLU A CA 1
ATOM 719 C C . GLU A 1 91 ? -11.497 12.526 11.693 1.00 95.81 91 GLU A C 1
ATOM 721 O O . GLU A 1 91 ? -12.270 12.849 12.593 1.00 95.81 91 GLU A O 1
ATOM 726 N N . THR A 1 92 ? -11.707 12.866 10.422 1.00 97.50 92 THR A N 1
ATOM 727 C CA . THR A 1 92 ? -12.843 13.682 9.964 1.00 97.50 92 THR A CA 1
ATOM 728 C C . THR A 1 92 ? -14.140 12.887 9.798 1.00 97.50 92 THR A C 1
ATOM 730 O O . THR A 1 92 ? -15.198 13.484 9.599 1.00 97.50 92 THR A O 1
ATOM 733 N N . GLY A 1 93 ? -14.082 11.557 9.907 1.00 95.50 93 GLY A N 1
ATOM 734 C CA . GLY A 1 93 ? -15.236 10.670 9.769 1.00 95.50 93 GLY A CA 1
ATOM 735 C C . GLY A 1 93 ? -15.644 10.359 8.326 1.00 95.50 93 GLY A C 1
ATOM 736 O O . GLY A 1 93 ? -16.697 9.758 8.123 1.00 95.50 93 GLY A O 1
ATOM 737 N N . GLU A 1 94 ? -14.834 10.728 7.329 1.00 96.75 94 GLU A N 1
ATOM 738 C CA . GLU A 1 94 ? -15.015 10.291 5.935 1.00 96.75 94 GLU A CA 1
ATOM 739 C C . GLU A 1 94 ? -14.819 8.771 5.806 1.00 96.75 94 GLU A C 1
ATOM 741 O O . GLU A 1 94 ? -15.590 8.092 5.129 1.00 96.75 94 GLU A O 1
ATOM 746 N N . ILE A 1 95 ? -13.827 8.226 6.518 1.00 94.50 95 ILE A N 1
ATOM 747 C CA . ILE A 1 95 ? -13.647 6.785 6.705 1.00 94.50 95 ILE A CA 1
ATOM 748 C C . ILE A 1 95 ? -14.059 6.433 8.130 1.00 94.50 95 ILE A C 1
ATOM 750 O O . ILE A 1 95 ? -13.406 6.806 9.103 1.00 94.50 95 ILE A O 1
ATOM 754 N N . VAL A 1 96 ? -15.125 5.649 8.259 1.00 90.38 96 VAL A N 1
ATOM 755 C CA . VAL A 1 96 ? -15.539 5.099 9.550 1.00 90.38 96 VAL A CA 1
ATOM 756 C C . VAL A 1 96 ? -14.858 3.753 9.746 1.00 90.38 96 VAL A C 1
ATOM 758 O O . VAL A 1 96 ? -15.084 2.813 8.983 1.00 90.38 96 VAL A O 1
ATOM 761 N N . LEU A 1 97 ? -14.022 3.653 10.780 1.00 87.12 97 LEU A N 1
ATOM 762 C CA . LEU A 1 97 ? -13.396 2.383 11.125 1.00 87.12 97 LEU A CA 1
ATOM 763 C C . LEU A 1 97 ? -14.451 1.367 11.590 1.00 87.12 97 LEU A C 1
ATOM 765 O O . LEU A 1 97 ? -15.386 1.737 12.308 1.00 87.12 97 LEU A O 1
ATOM 769 N N . PRO A 1 98 ? -14.303 0.083 11.226 1.00 75.62 98 PRO A N 1
ATOM 770 C CA . PRO A 1 98 ? -15.222 -0.958 11.659 1.00 75.62 98 PRO A CA 1
ATOM 771 C C . PRO A 1 98 ? -15.219 -1.056 13.189 1.00 75.62 98 PRO A C 1
ATOM 773 O O . PRO A 1 98 ? -14.201 -1.343 13.820 1.00 75.62 98 PRO A O 1
ATOM 776 N N . VAL A 1 99 ? -16.378 -0.813 13.801 1.00 68.44 99 VAL A N 1
ATOM 777 C CA . VAL A 1 99 ? -16.550 -0.957 15.247 1.00 68.44 99 VAL A CA 1
ATOM 778 C C . VAL A 1 99 ? -16.662 -2.441 15.564 1.00 68.44 99 VAL A C 1
ATOM 780 O O . VAL A 1 99 ? -17.496 -3.147 14.996 1.00 68.44 99 VAL A O 1
ATOM 783 N N . LYS A 1 100 ? -15.851 -2.924 16.507 1.00 62.84 100 LYS A N 1
ATOM 784 C CA . LYS A 1 100 ? -16.066 -4.248 17.086 1.00 62.84 100 LYS A CA 1
ATOM 785 C C . LYS A 1 100 ? -17.387 -4.203 17.856 1.00 62.84 100 LYS A C 1
ATOM 787 O O . LYS A 1 100 ? -17.458 -3.578 18.912 1.00 62.84 100 LYS A O 1
ATOM 792 N N . VAL A 1 101 ? -18.435 -4.830 17.324 1.00 51.69 101 VAL A N 1
ATOM 793 C CA . VAL A 1 101 ? -19.644 -5.093 18.107 1.00 51.69 101 VAL A CA 1
ATOM 794 C C . VAL A 1 101 ? -19.234 -6.123 19.151 1.00 51.69 101 VAL A C 1
ATOM 796 O O . VAL A 1 101 ? -18.976 -7.279 18.824 1.00 51.69 101 VAL A O 1
ATOM 799 N N . SER A 1 102 ? -19.058 -5.684 20.394 1.00 50.97 102 SER A N 1
ATOM 800 C CA . SER A 1 102 ? -18.870 -6.593 21.517 1.00 50.97 102 SER A CA 1
ATOM 801 C C . SER A 1 102 ? -20.135 -7.434 21.658 1.00 50.97 102 SER A C 1
ATOM 803 O O . SER A 1 102 ? -21.196 -6.884 21.953 1.00 50.97 102 SER A O 1
ATOM 805 N N . SER A 1 103 ? -20.018 -8.736 21.410 1.00 48.81 103 SER A N 1
ATOM 806 C CA . SER A 1 103 ? -20.926 -9.744 21.960 1.00 48.81 103 SER A CA 1
ATOM 807 C C . SER A 1 103 ? -20.788 -9.800 23.474 1.00 48.81 103 SER A C 1
ATOM 809 O O . SER A 1 103 ? -19.613 -9.805 23.918 1.00 48.81 103 SER A O 1
#

Foldseek 3Di:
DVCVVCPLNDKDKDLWDPPQDFDDQRLVNCVVVVHQKTAMWIFGDHPDTPPGDTQDTDMDTDDPPDDSVNSVVVRVVRCVVCVVVSVVCCVVVVGPGDDPPDD

Sequence (103 aa):
WFVQKWEGKIINVHPALLPKYPGAHGIEEAMEAGEKETGMTIHIIYEGVDTGPILVQKSCSILPDDTVDTLKERVQALEKEWYPKTLQMVETGEIVLPVKVSS

pLDDT: mean 91.61, std 11.02, range [48.81, 98.69]

Radius of gyration: 14.7 Å; chains: 1; bounding box: 35×27×41 Å